Protein AF-A0A938IA31-F1 (afdb_monomer_lite)

Radius of gyration: 22.31 Å; chains: 1; bounding box: 57×37×66 Å

Sequence (110 aa):
MRNWISQDQIRDTGCSLKLFRAEAIRSIPLFEGMHRFLPTLLRYHGFSVIEHGVSHHPRTRGTSKYGVWNRAFKATKDLFAVRWMKKRRLVIPVREVVGSQSVADAARPA

Secondary structure (DSSP, 8-state):
-HHHHHT---S-S--S-----HHHHHTSPP-TTGGGTHHHHHHHTT--------PPPPP-SS-----HHHHHHHHHHHHHHHHHHHHT----------------------

Foldseek 3Di:
DLCVLLVHDDPDLPDPDDDDDPVLVVVFDDDPPCSSCSQSRSVVVVHDDDDDDDDDDDDPDDDDPDDPVVVVVVVVVSSVVVSVCVVPDDPDPPDPPPDDDDDDDDDDDD

Structure (mmCIF, N/CA/C/O backbone):
data_AF-A0A938IA31-F1
#
_entry.id   AF-A0A938IA31-F1
#
loop_
_atom_site.group_PDB
_atom_site.id
_atom_site.type_symbol
_atom_site.label_atom_id
_atom_site.label_alt_id
_atom_site.label_comp_id
_atom_site.label_asym_id
_atom_site.label_entity_id
_atom_site.label_seq_id
_atom_site.pdbx_PDB_ins_code
_atom_site.Cartn_x
_atom_site.Cartn_y
_atom_site.Cartn_z
_atom_site.occupancy
_atom_site.B_iso_or_equiv
_atom_site.auth_seq_id
_atom_site.auth_comp_id
_atom_site.auth_asym_id
_atom_site.auth_atom_id
_atom_site.pdbx_PDB_model_num
ATOM 1 N N . MET A 1 1 ? 13.348 2.718 1.882 1.00 50.25 1 MET A N 1
ATOM 2 C CA . MET A 1 1 ? 12.855 3.963 2.523 1.00 50.25 1 MET A CA 1
ATOM 3 C C . MET A 1 1 ? 11.396 3.860 2.996 1.00 50.25 1 MET A C 1
ATOM 5 O O . MET A 1 1 ? 11.181 3.941 4.196 1.00 50.25 1 MET A O 1
ATOM 9 N N . ARG A 1 2 ? 10.401 3.606 2.122 1.00 56.28 2 ARG A N 1
ATOM 10 C CA . ARG A 1 2 ? 8.970 3.457 2.500 1.00 56.28 2 ARG A CA 1
ATOM 11 C C . ARG A 1 2 ? 8.717 2.442 3.630 1.00 56.28 2 ARG A C 1
ATOM 13 O O . ARG A 1 2 ? 8.109 2.801 4.627 1.00 56.28 2 ARG A O 1
ATOM 20 N N . ASN A 1 3 ? 9.221 1.215 3.502 1.00 55.34 3 ASN A N 1
ATOM 21 C CA . ASN A 1 3 ? 8.998 0.135 4.480 1.00 55.34 3 ASN A CA 1
ATOM 22 C C . ASN A 1 3 ? 9.531 0.457 5.880 1.00 55.34 3 ASN A C 1
ATOM 24 O O . ASN A 1 3 ? 8.910 0.106 6.875 1.00 55.34 3 ASN A O 1
ATOM 28 N N . TRP A 1 4 ? 10.628 1.210 5.956 1.00 49.44 4 TRP A N 1
ATOM 29 C CA . TRP A 1 4 ? 11.214 1.648 7.221 1.00 49.44 4 TRP A CA 1
ATOM 30 C C . TRP A 1 4 ? 10.367 2.735 7.904 1.00 49.44 4 TRP A C 1
ATOM 32 O O . TRP A 1 4 ? 10.191 2.727 9.116 1.00 49.44 4 TRP A O 1
ATOM 42 N N . ILE A 1 5 ? 9.759 3.628 7.116 1.00 54.91 5 ILE A N 1
ATOM 43 C CA . ILE A 1 5 ? 8.922 4.735 7.609 1.00 54.91 5 ILE A CA 1
ATOM 44 C C . ILE A 1 5 ? 7.492 4.274 7.940 1.00 54.91 5 ILE A C 1
ATOM 46 O O . ILE A 1 5 ? 6.864 4.795 8.864 1.00 54.91 5 ILE A O 1
ATOM 50 N N . SER A 1 6 ? 6.969 3.301 7.192 1.00 54.50 6 SER A N 1
ATOM 51 C CA . SER A 1 6 ? 5.629 2.736 7.380 1.00 54.50 6 SER A CA 1
ATOM 52 C C . SER A 1 6 ? 5.614 1.458 8.224 1.00 54.50 6 SER A C 1
ATOM 54 O O . SER A 1 6 ? 4.521 0.948 8.448 1.00 54.50 6 SER A O 1
ATOM 56 N N . GLN A 1 7 ? 6.770 0.963 8.696 1.00 58.44 7 GLN A N 1
ATOM 57 C CA . GLN A 1 7 ? 6.924 -0.327 9.398 1.00 58.44 7 GLN A CA 1
ATOM 58 C C . GLN A 1 7 ? 6.202 -1.477 8.682 1.00 58.44 7 GLN A C 1
ATOM 60 O O . GLN A 1 7 ? 5.496 -2.280 9.286 1.00 58.44 7 GLN A O 1
ATOM 65 N N . ASP A 1 8 ? 6.339 -1.515 7.362 1.00 63.38 8 ASP A N 1
ATOM 66 C CA . ASP A 1 8 ? 5.622 -2.459 6.517 1.00 63.38 8 ASP A CA 1
ATOM 67 C C . ASP A 1 8 ? 6.603 -3.359 5.768 1.00 63.38 8 ASP A C 1
ATOM 69 O O . ASP A 1 8 ? 7.740 -2.964 5.521 1.00 63.38 8 ASP A O 1
ATOM 73 N N . GLN A 1 9 ? 6.182 -4.568 5.409 1.00 64.31 9 GLN A N 1
ATOM 74 C CA . GLN A 1 9 ? 7.044 -5.576 4.775 1.00 64.31 9 GLN A CA 1
ATOM 75 C C . GLN A 1 9 ? 6.733 -5.797 3.290 1.00 64.31 9 GLN A C 1
ATOM 77 O O . GLN A 1 9 ? 7.345 -6.649 2.657 1.00 64.31 9 GLN A O 1
ATOM 82 N N . ILE A 1 10 ? 5.826 -5.007 2.711 1.00 67.38 10 ILE A N 1
ATOM 83 C CA . ILE A 1 10 ? 5.435 -5.136 1.302 1.00 67.38 10 ILE A CA 1
ATOM 84 C C . ILE A 1 10 ? 6.595 -4.700 0.404 1.00 67.38 10 ILE A C 1
ATOM 86 O O . ILE A 1 10 ? 6.997 -3.529 0.421 1.00 67.38 10 ILE A O 1
ATOM 90 N N . ARG A 1 11 ? 7.115 -5.635 -0.387 1.00 63.94 11 ARG A N 1
ATOM 91 C CA . ARG A 1 11 ? 8.189 -5.433 -1.361 1.00 63.94 11 ARG A CA 1
ATOM 92 C C . ARG A 1 11 ? 7.672 -4.772 -2.630 1.00 63.94 11 ARG A C 1
ATOM 94 O O . ARG A 1 11 ? 8.333 -3.860 -3.123 1.00 63.94 11 ARG A O 1
ATOM 101 N N . ASP A 1 12 ? 6.490 -5.159 -3.110 1.00 66.75 12 ASP A N 1
ATOM 102 C CA . ASP A 1 12 ? 5.936 -4.642 -4.361 1.00 66.75 12 ASP A CA 1
ATOM 103 C C . ASP A 1 12 ? 4.527 -4.049 -4.204 1.00 66.75 12 ASP A C 1
ATOM 105 O O . ASP A 1 12 ? 3.504 -4.729 -4.165 1.00 66.75 12 ASP A O 1
ATOM 109 N N . THR A 1 13 ? 4.464 -2.719 -4.162 1.00 67.75 13 THR A N 1
ATOM 110 C CA . THR A 1 13 ? 3.206 -1.960 -4.284 1.00 67.75 13 THR A CA 1
ATOM 111 C C . THR A 1 13 ? 2.901 -1.504 -5.708 1.00 67.75 13 THR A C 1
ATOM 113 O O . THR A 1 13 ? 1.796 -1.024 -5.982 1.00 67.75 13 THR A O 1
ATOM 116 N N . GLY A 1 14 ? 3.892 -1.592 -6.596 1.00 65.94 14 GLY A N 1
ATOM 117 C CA . GLY A 1 14 ? 3.838 -1.138 -7.980 1.00 65.94 14 GLY A CA 1
ATOM 118 C C . GLY A 1 14 ? 3.210 -2.152 -8.931 1.00 65.94 14 GLY A C 1
ATOM 119 O O . GLY A 1 14 ? 2.777 -1.743 -10.007 1.00 65.94 14 GLY A O 1
ATOM 120 N N . CYS A 1 15 ? 3.098 -3.420 -8.525 1.00 72.31 15 CYS A N 1
ATOM 121 C CA . CYS A 1 15 ? 2.396 -4.444 -9.289 1.00 72.31 15 CYS A CA 1
ATOM 122 C C . CYS A 1 15 ? 0.968 -3.993 -9.628 1.00 72.31 15 CYS A C 1
ATOM 124 O O . CYS A 1 15 ? 0.210 -3.533 -8.765 1.00 72.31 15 CYS A O 1
ATOM 126 N N . SER A 1 16 ? 0.598 -4.095 -10.902 1.00 73.75 16 SER A N 1
ATOM 127 C CA . SER A 1 16 ? -0.747 -3.784 -11.391 1.00 73.75 16 SER A CA 1
ATOM 128 C C . SER A 1 16 ? -1.773 -4.828 -10.955 1.00 73.75 16 SER A C 1
ATOM 130 O O . SER A 1 16 ? -2.936 -4.484 -10.753 1.00 73.75 16 SER A O 1
ATOM 132 N N . LEU A 1 17 ? -1.348 -6.079 -10.764 1.00 82.44 17 LEU A N 1
ATOM 133 C CA . LEU A 1 17 ? -2.210 -7.165 -10.320 1.00 82.44 17 LEU A CA 1
ATOM 134 C C . LEU A 1 17 ? -2.338 -7.150 -8.794 1.00 82.44 17 LEU A C 1
ATOM 136 O O . LEU A 1 17 ? -1.375 -7.402 -8.072 1.00 82.44 17 LEU A O 1
ATOM 140 N N . LYS A 1 18 ? -3.544 -6.858 -8.305 1.00 86.31 18 LYS A N 1
ATOM 141 C CA . LYS A 1 18 ? -3.893 -6.924 -6.884 1.00 86.31 18 LYS A CA 1
ATOM 142 C C . LYS A 1 18 ? -5.282 -7.534 -6.734 1.00 86.31 18 LYS A C 1
ATOM 144 O O . LYS A 1 18 ? -6.201 -7.155 -7.454 1.00 86.31 18 LYS A O 1
ATOM 149 N N . LEU A 1 19 ? -5.423 -8.462 -5.796 1.00 87.75 19 LEU A N 1
ATOM 150 C CA . LEU A 1 19 ? -6.670 -9.164 -5.504 1.00 87.75 19 LEU A CA 1
ATOM 151 C C . LEU A 1 19 ? -7.080 -8.846 -4.070 1.00 87.75 19 LEU A C 1
ATOM 153 O O . LEU A 1 19 ? -6.261 -8.919 -3.155 1.00 87.75 19 LEU A O 1
ATOM 157 N N . PHE A 1 20 ? -8.346 -8.483 -3.880 1.00 90.00 20 PHE A N 1
ATOM 158 C CA . PHE A 1 20 ? -8.875 -8.092 -2.580 1.00 90.00 20 PHE A CA 1
ATOM 159 C C . PHE A 1 20 ? -10.260 -8.689 -2.365 1.00 90.00 20 PHE A C 1
ATOM 161 O O . PHE A 1 20 ? -11.057 -8.777 -3.299 1.00 90.00 20 PHE A O 1
ATOM 168 N N . ARG A 1 21 ? -10.580 -9.030 -1.113 1.00 89.50 21 ARG A N 1
ATOM 169 C CA . ARG A 1 21 ? -11.965 -9.311 -0.724 1.00 89.50 21 ARG A CA 1
ATOM 170 C C . ARG A 1 21 ? -12.754 -8.000 -0.703 1.00 89.50 21 ARG A C 1
ATOM 172 O O . ARG A 1 21 ? -12.237 -6.970 -0.269 1.00 89.50 21 ARG A O 1
ATOM 179 N N . ALA A 1 22 ? -14.012 -8.043 -1.137 1.00 89.94 22 ALA A N 1
ATOM 180 C CA . ALA A 1 22 ? -14.866 -6.855 -1.223 1.00 89.94 22 ALA A CA 1
ATOM 181 C C . ALA A 1 22 ? -15.054 -6.159 0.139 1.00 89.94 22 ALA A C 1
ATOM 183 O O . ALA A 1 22 ? -14.965 -4.937 0.233 1.00 89.94 22 ALA A O 1
ATOM 184 N N . GLU A 1 23 ? -15.247 -6.944 1.200 1.00 88.75 23 GLU A N 1
ATOM 185 C CA . GLU A 1 23 ? -15.312 -6.479 2.594 1.00 88.75 23 GLU A CA 1
ATOM 186 C C . GLU A 1 23 ? -14.071 -5.678 3.013 1.00 88.75 23 GLU A C 1
ATOM 188 O O . GLU A 1 23 ? -14.183 -4.650 3.677 1.00 88.75 23 GLU A O 1
ATOM 193 N N . ALA A 1 24 ? -12.891 -6.098 2.557 1.00 88.06 24 ALA A N 1
ATOM 194 C CA . ALA A 1 24 ? -11.632 -5.515 2.969 1.00 88.06 24 ALA A CA 1
ATOM 195 C C . ALA A 1 24 ? -11.480 -4.116 2.372 1.00 88.06 24 ALA A C 1
ATOM 197 O O . ALA A 1 24 ? -11.190 -3.175 3.100 1.00 88.06 24 ALA A O 1
ATOM 198 N N . ILE A 1 25 ? -11.779 -3.956 1.078 1.00 87.12 25 ILE A N 1
ATOM 199 C CA . ILE A 1 25 ? -11.744 -2.656 0.390 1.00 87.12 25 ILE A CA 1
ATOM 200 C C . ILE A 1 25 ? -12.801 -1.693 0.931 1.00 87.12 25 ILE A C 1
ATOM 202 O O . ILE A 1 25 ? -12.507 -0.512 1.099 1.00 87.12 25 ILE A O 1
ATOM 206 N N . ARG A 1 26 ? -14.006 -2.182 1.246 1.00 85.88 26 ARG A N 1
ATOM 207 C CA . ARG A 1 26 ? -15.078 -1.344 1.811 1.00 85.88 26 ARG A CA 1
ATOM 208 C C . ARG A 1 26 ? -14.732 -0.758 3.180 1.00 85.88 26 ARG A C 1
ATOM 210 O O . ARG A 1 26 ? -15.282 0.272 3.546 1.00 85.88 26 ARG A O 1
ATOM 217 N N . SER A 1 27 ? -13.831 -1.396 3.924 1.00 83.31 27 SER A N 1
ATOM 218 C CA . SER A 1 27 ? -13.428 -0.948 5.261 1.00 83.31 27 SER A CA 1
ATOM 219 C C . SER A 1 27 ? -12.400 0.195 5.260 1.00 83.31 27 SER A C 1
ATOM 221 O O . SER A 1 27 ? -12.160 0.798 6.307 1.00 83.31 27 SER A O 1
ATOM 223 N N . ILE A 1 28 ? -11.773 0.487 4.113 1.00 83.56 28 ILE A N 1
ATOM 224 C CA . ILE A 1 28 ? -10.639 1.415 4.011 1.00 83.56 28 ILE A CA 1
ATOM 225 C C . ILE A 1 28 ? -11.139 2.820 3.645 1.00 83.56 28 ILE A C 1
ATOM 227 O O . ILE A 1 28 ? -11.956 2.954 2.733 1.00 83.56 28 ILE A O 1
ATOM 231 N N . PRO A 1 29 ? -10.620 3.891 4.272 1.00 78.62 29 PRO A N 1
ATOM 232 C CA . PRO A 1 29 ? -10.914 5.252 3.839 1.00 78.62 29 PRO A CA 1
ATOM 233 C C . PRO A 1 29 ? -10.343 5.537 2.440 1.00 78.62 29 PRO A C 1
ATOM 235 O O . PRO A 1 29 ? -9.160 5.304 2.184 1.00 78.62 29 PRO A O 1
ATOM 238 N N . LEU A 1 30 ? -11.174 6.097 1.556 1.00 80.00 30 LEU A N 1
ATOM 239 C CA . LEU A 1 30 ? -10.780 6.524 0.211 1.00 80.00 30 LEU A CA 1
ATOM 240 C C . LEU A 1 30 ? -10.085 7.892 0.262 1.00 80.00 30 LEU A C 1
ATOM 242 O O . LEU A 1 30 ? -10.628 8.850 0.807 1.00 80.00 30 LEU A O 1
ATOM 246 N N . PHE A 1 31 ? -8.897 7.997 -0.333 1.00 78.25 31 PHE A N 1
ATOM 247 C CA . PHE A 1 31 ? -8.177 9.263 -0.503 1.00 78.25 31 PHE A CA 1
ATOM 248 C C . PHE A 1 31 ? -7.278 9.230 -1.747 1.00 78.25 31 PHE A C 1
ATOM 250 O O . PHE A 1 31 ? -6.985 8.169 -2.310 1.00 78.25 31 PHE A O 1
ATOM 257 N N . GLU A 1 32 ? -6.824 10.402 -2.188 1.00 73.25 32 GLU A N 1
ATOM 258 C CA . GLU A 1 32 ? -5.939 10.521 -3.346 1.00 73.25 32 GLU A CA 1
ATOM 259 C C . GLU A 1 32 ? -4.596 9.812 -3.092 1.00 73.25 32 GLU A C 1
ATOM 261 O O . GLU A 1 32 ? -3.948 10.016 -2.071 1.00 73.25 32 GLU A O 1
ATOM 266 N N . GLY A 1 33 ? -4.179 8.932 -4.008 1.00 72.69 33 GLY A N 1
ATOM 267 C CA . GLY A 1 33 ? -2.943 8.151 -3.846 1.00 72.69 33 GLY A CA 1
ATOM 268 C C . GLY A 1 33 ? -3.072 6.883 -2.985 1.00 72.69 33 GLY A C 1
ATOM 269 O O . GLY A 1 33 ? -2.125 6.095 -2.933 1.00 72.69 33 GLY A O 1
ATOM 270 N N . MET A 1 34 ? -4.251 6.604 -2.405 1.00 80.25 34 MET A N 1
ATOM 271 C CA . MET A 1 34 ? -4.543 5.395 -1.609 1.00 80.25 34 MET A CA 1
ATOM 272 C C . MET A 1 34 ? -4.083 4.096 -2.281 1.00 80.25 34 MET A C 1
ATOM 274 O O . MET A 1 34 ? -3.543 3.211 -1.621 1.00 80.25 34 MET A O 1
ATOM 278 N N . HIS A 1 35 ? -4.264 3.975 -3.599 1.00 78.81 35 HIS A N 1
ATOM 279 C CA . HIS A 1 35 ? -3.956 2.764 -4.368 1.00 78.81 35 HIS A CA 1
ATOM 280 C C . HIS A 1 35 ? -2.506 2.268 -4.207 1.00 78.81 35 HIS A C 1
ATOM 282 O O . HIS A 1 35 ? -2.248 1.071 -4.340 1.00 78.81 35 HIS A O 1
ATOM 288 N N . ARG A 1 36 ? -1.556 3.163 -3.892 1.00 77.94 36 ARG A N 1
ATOM 289 C CA . ARG A 1 36 ? -0.147 2.808 -3.643 1.00 77.94 36 ARG A CA 1
ATOM 290 C C . ARG A 1 36 ? 0.079 2.182 -2.267 1.00 77.94 36 ARG A C 1
ATOM 292 O O . ARG A 1 36 ? 1.069 1.486 -2.075 1.00 77.94 36 ARG A O 1
ATOM 299 N N . PHE A 1 37 ? -0.830 2.417 -1.326 1.00 78.06 37 PHE A N 1
ATOM 300 C CA . PHE A 1 37 ? -0.747 1.950 0.060 1.00 78.06 37 PHE A CA 1
ATOM 301 C C . PHE A 1 37 ? -1.893 1.025 0.431 1.00 78.06 37 PHE A C 1
ATOM 303 O O . PHE A 1 37 ? -2.011 0.681 1.596 1.00 78.06 37 PHE A O 1
ATOM 310 N N . LEU A 1 38 ? -2.706 0.578 -0.527 1.00 83.88 38 LEU A N 1
ATOM 311 C CA . LEU A 1 38 ? -3.778 -0.384 -0.275 1.00 83.88 38 LEU A CA 1
ATOM 312 C C . LEU A 1 38 ? -3.332 -1.583 0.570 1.00 83.88 38 LEU A C 1
ATOM 314 O O . LEU A 1 38 ? -3.979 -1.842 1.580 1.00 83.88 38 LEU A O 1
ATOM 318 N N . PRO A 1 39 ? -2.220 -2.277 0.258 1.00 82.62 39 PRO A N 1
ATOM 319 C CA . PRO A 1 39 ? -1.849 -3.429 1.063 1.00 82.62 39 PRO A CA 1
ATOM 320 C C . PRO A 1 39 ? -1.354 -3.013 2.460 1.00 82.62 39 PRO A C 1
ATOM 322 O O . PRO A 1 39 ? -1.617 -3.700 3.439 1.00 82.62 39 PRO A O 1
ATOM 325 N N . THR A 1 40 ? -0.749 -1.831 2.588 1.00 81.00 40 THR A N 1
ATOM 326 C CA . THR A 1 40 ? -0.390 -1.239 3.884 1.00 81.00 40 THR A CA 1
ATOM 327 C C . THR A 1 40 ? -1.629 -0.934 4.727 1.00 81.00 40 THR A C 1
ATOM 329 O O . THR A 1 40 ? -1.708 -1.315 5.890 1.00 81.00 40 THR A O 1
ATOM 332 N N . LEU A 1 41 ? -2.625 -0.275 4.134 1.00 80.62 41 LEU A N 1
ATOM 333 C CA . LEU A 1 41 ? -3.880 0.097 4.781 1.00 80.62 41 LEU A CA 1
ATOM 334 C C . LEU A 1 41 ? -4.685 -1.134 5.197 1.00 80.62 41 LEU A C 1
ATOM 336 O O . LEU A 1 41 ? -5.219 -1.163 6.298 1.00 80.62 41 LEU A O 1
ATOM 340 N N . LEU A 1 42 ? -4.712 -2.171 4.364 1.00 85.19 42 LEU A N 1
ATOM 341 C CA . LEU A 1 42 ? -5.357 -3.440 4.689 1.00 85.19 42 LEU A CA 1
ATOM 342 C C . LEU A 1 42 ? -4.744 -4.093 5.926 1.00 85.19 42 LEU A C 1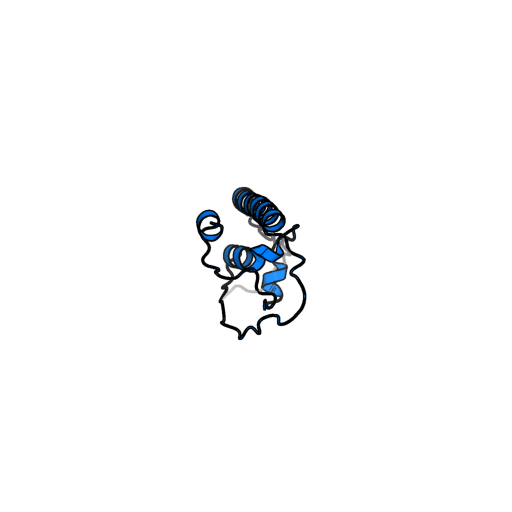
ATOM 344 O O . LEU A 1 42 ? -5.479 -4.457 6.841 1.00 85.19 42 LEU A O 1
ATOM 348 N N . ARG A 1 43 ? -3.408 -4.153 6.009 1.00 81.56 43 ARG A N 1
ATOM 349 C CA . ARG A 1 43 ? -2.723 -4.638 7.218 1.00 81.56 43 ARG A CA 1
ATOM 350 C C . ARG A 1 43 ? -3.057 -3.791 8.442 1.00 81.56 43 ARG A C 1
ATOM 352 O O . ARG A 1 43 ? -3.292 -4.336 9.514 1.00 81.56 43 ARG A O 1
ATOM 359 N N . TYR A 1 44 ? -3.145 -2.469 8.283 1.00 78.06 44 TYR A N 1
ATOM 360 C CA . TYR A 1 44 ? -3.560 -1.571 9.366 1.00 78.06 44 TYR A CA 1
ATOM 361 C C . TYR A 1 44 ? -5.008 -1.772 9.821 1.00 78.06 44 TYR A C 1
ATOM 363 O O . TYR A 1 44 ? -5.307 -1.550 10.991 1.00 78.06 44 TYR A O 1
ATOM 371 N N . HIS A 1 45 ? -5.897 -2.191 8.924 1.00 80.75 45 HIS A N 1
ATOM 372 C CA . HIS A 1 45 ? -7.285 -2.529 9.234 1.00 80.75 45 HIS A CA 1
ATOM 373 C C . HIS A 1 45 ? -7.460 -3.968 9.759 1.00 80.75 45 HIS A C 1
ATOM 375 O O . HIS A 1 45 ? -8.589 -4.397 9.969 1.00 80.75 45 HIS A O 1
ATOM 381 N N . GLY A 1 46 ? -6.365 -4.698 10.010 1.00 84.19 46 GLY A N 1
ATOM 382 C CA . GLY A 1 46 ? -6.389 -6.048 10.583 1.00 84.19 46 GLY A CA 1
ATOM 383 C C . GLY A 1 46 ? -6.483 -7.181 9.559 1.00 84.19 46 GLY A C 1
ATOM 384 O O . GLY A 1 46 ? -6.610 -8.338 9.948 1.00 84.19 46 GLY A O 1
ATOM 385 N N . PHE A 1 47 ? -6.392 -6.885 8.260 1.00 87.38 47 PHE A N 1
ATOM 386 C CA . PHE A 1 47 ? -6.402 -7.908 7.216 1.00 87.38 47 PHE A CA 1
ATOM 387 C C . PHE A 1 47 ? -5.003 -8.474 6.957 1.00 87.38 47 PHE A C 1
ATOM 389 O O . PHE A 1 47 ? -3.988 -7.779 7.040 1.00 87.38 47 PHE A O 1
ATOM 396 N N . SER A 1 48 ? -4.944 -9.744 6.561 1.00 85.19 48 SER A N 1
ATOM 397 C CA . SER A 1 48 ? -3.717 -10.365 6.069 1.00 85.19 48 SER A CA 1
ATOM 398 C C . SER A 1 48 ? -3.450 -9.969 4.620 1.00 85.19 48 SER A C 1
ATOM 400 O O . SER A 1 48 ? -4.349 -10.009 3.779 1.00 85.19 48 SER A O 1
ATOM 402 N N . VAL A 1 49 ? -2.195 -9.659 4.307 1.00 86.38 49 VAL A N 1
ATOM 403 C CA . VAL A 1 49 ? -1.734 -9.419 2.937 1.00 86.38 49 VAL A CA 1
ATOM 404 C C . VAL A 1 49 ? -0.582 -10.367 2.646 1.00 86.38 49 VAL A C 1
ATOM 406 O O . VAL A 1 49 ? 0.365 -10.435 3.427 1.00 86.38 49 VAL A O 1
ATOM 409 N N . ILE A 1 50 ? -0.669 -11.068 1.517 1.00 85.69 50 ILE A N 1
ATOM 410 C CA . ILE A 1 50 ? 0.374 -11.963 1.014 1.00 85.69 50 ILE A CA 1
ATOM 411 C C . ILE A 1 50 ? 0.870 -11.468 -0.344 1.00 85.69 50 ILE A C 1
ATOM 413 O O . ILE A 1 50 ? 0.095 -10.959 -1.153 1.00 85.69 50 ILE A O 1
ATOM 417 N N . GLU A 1 51 ? 2.167 -11.619 -0.592 1.00 84.56 51 GLU A N 1
ATOM 418 C CA . GLU A 1 51 ? 2.767 -11.367 -1.900 1.00 84.56 51 GLU A CA 1
ATOM 419 C C . GLU A 1 51 ? 2.996 -12.708 -2.590 1.00 84.56 51 GLU A C 1
ATOM 421 O O . GLU A 1 51 ? 3.680 -13.575 -2.045 1.00 84.56 51 GLU A O 1
ATOM 426 N N . HIS A 1 52 ? 2.436 -12.873 -3.786 1.00 83.88 52 HIS A N 1
ATOM 427 C CA . HIS A 1 52 ? 2.678 -14.046 -4.614 1.00 83.88 52 HIS A CA 1
ATOM 428 C C . HIS A 1 52 ? 3.501 -13.646 -5.835 1.00 83.88 52 HIS A C 1
ATOM 430 O O . HIS A 1 52 ? 3.201 -12.645 -6.489 1.00 83.88 52 HIS A O 1
ATOM 436 N N . GLY A 1 53 ? 4.552 -14.415 -6.121 1.00 83.50 53 GLY A N 1
ATOM 437 C CA . GLY A 1 53 ? 5.379 -14.196 -7.300 1.00 83.50 53 GLY A CA 1
ATOM 438 C C . GLY A 1 53 ? 4.564 -14.459 -8.559 1.00 83.50 53 GLY A C 1
ATOM 439 O O . GLY A 1 53 ? 3.952 -15.514 -8.693 1.00 83.50 53 GLY A O 1
ATOM 440 N N . VAL A 1 54 ? 4.553 -13.501 -9.479 1.00 82.00 54 VAL A N 1
ATOM 441 C CA . VAL A 1 54 ? 3.927 -13.659 -10.793 1.00 82.00 54 VAL A CA 1
ATOM 442 C C . VAL A 1 54 ? 4.978 -13.500 -11.878 1.00 82.00 54 VAL A C 1
ATOM 444 O O . VAL A 1 54 ? 5.945 -12.753 -11.721 1.00 82.00 54 VAL A O 1
ATOM 447 N N . SER A 1 55 ? 4.800 -14.224 -12.980 1.00 83.81 55 SER A N 1
ATOM 448 C CA . SER A 1 55 ? 5.723 -14.140 -14.108 1.00 83.81 55 SER A CA 1
ATOM 449 C C . SER A 1 55 ? 5.508 -12.815 -14.839 1.00 83.81 55 SER A C 1
ATOM 451 O O . SER A 1 55 ? 4.405 -12.519 -15.302 1.00 83.81 55 SER A O 1
ATOM 453 N N . HIS A 1 56 ? 6.555 -11.994 -14.919 1.00 79.56 56 HIS A N 1
ATOM 454 C CA . HIS A 1 56 ? 6.521 -10.710 -15.613 1.00 79.56 56 HIS A CA 1
ATOM 455 C C . HIS A 1 56 ? 7.226 -10.818 -16.964 1.00 79.56 56 HIS A C 1
ATOM 457 O O . HIS A 1 56 ? 8.372 -11.254 -17.040 1.00 79.56 56 HIS A O 1
ATOM 463 N N . HIS A 1 57 ? 6.567 -10.355 -18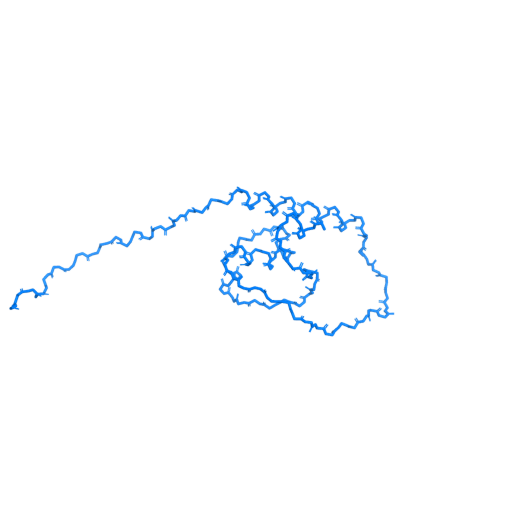.027 1.00 80.50 57 HIS A N 1
ATOM 464 C CA . HIS A 1 57 ? 7.193 -10.230 -19.339 1.00 80.50 57 HIS A CA 1
ATOM 465 C C . HIS A 1 57 ? 7.763 -8.817 -19.526 1.00 80.50 57 HIS A C 1
ATOM 467 O O . HIS A 1 57 ? 7.016 -7.838 -19.412 1.00 80.50 57 HIS A O 1
ATOM 473 N N . PRO A 1 58 ? 9.076 -8.678 -19.796 1.00 78.62 58 PRO A N 1
ATOM 474 C CA . PRO A 1 58 ? 9.692 -7.375 -19.988 1.00 78.62 58 PRO A CA 1
ATOM 475 C C . PRO A 1 58 ? 9.125 -6.692 -21.235 1.00 78.62 58 PRO A C 1
ATOM 477 O O . PRO A 1 58 ? 8.858 -7.323 -22.258 1.00 78.62 58 PRO A O 1
ATOM 480 N N . ARG A 1 59 ? 8.946 -5.371 -21.157 1.00 81.81 59 ARG A N 1
ATOM 481 C CA . ARG A 1 59 ? 8.482 -4.582 -22.303 1.00 81.81 59 ARG A CA 1
ATOM 482 C C . ARG A 1 59 ? 9.556 -4.582 -23.390 1.00 81.81 59 ARG A C 1
ATOM 484 O O . ARG A 1 59 ? 10.681 -4.173 -23.133 1.00 81.81 59 ARG A O 1
ATOM 491 N N . THR A 1 60 ? 9.189 -4.975 -24.607 1.00 83.31 60 THR A N 1
ATOM 492 C CA . THR A 1 60 ? 10.111 -5.052 -25.755 1.00 83.31 60 THR A CA 1
ATOM 493 C C . THR A 1 60 ? 10.138 -3.781 -26.608 1.00 83.31 60 THR A C 1
ATOM 495 O O . THR A 1 60 ? 11.089 -3.569 -27.355 1.00 83.31 60 THR A O 1
ATOM 498 N N . ARG A 1 61 ? 9.116 -2.914 -26.518 1.00 82.06 61 ARG A N 1
ATOM 499 C CA . ARG A 1 61 ? 9.000 -1.684 -27.324 1.00 82.06 61 ARG A CA 1
ATOM 500 C C . ARG A 1 61 ? 8.492 -0.472 -26.534 1.00 82.06 61 ARG A C 1
ATOM 502 O O . ARG A 1 61 ? 7.782 -0.595 -25.533 1.00 82.06 61 ARG A O 1
ATOM 509 N N . GLY A 1 62 ? 8.844 0.708 -27.051 1.00 79.94 62 GLY A N 1
ATOM 510 C CA . GLY A 1 62 ? 8.420 2.036 -26.600 1.00 79.94 62 GLY A CA 1
ATOM 511 C C . GLY A 1 62 ? 9.234 2.593 -25.430 1.00 79.94 62 GLY A C 1
ATOM 512 O O . GLY A 1 62 ? 9.660 1.851 -24.549 1.00 79.94 62 GLY A O 1
ATOM 513 N N . THR A 1 63 ? 9.366 3.915 -25.367 1.00 73.69 63 THR A N 1
ATOM 514 C CA . THR A 1 63 ? 10.016 4.618 -24.256 1.00 73.69 63 THR A CA 1
ATOM 515 C C . THR A 1 63 ? 9.086 4.720 -23.046 1.00 73.69 63 THR A C 1
ATOM 517 O O . THR A 1 63 ? 7.858 4.814 -23.158 1.00 73.69 63 THR A O 1
ATOM 520 N N . SER A 1 64 ? 9.668 4.649 -21.850 1.00 69.88 64 SER A N 1
ATOM 521 C CA . SER A 1 64 ? 8.932 4.867 -20.609 1.00 69.88 64 SER A CA 1
ATOM 522 C C . SER A 1 64 ? 8.565 6.350 -20.506 1.00 69.88 64 SER A C 1
ATOM 524 O O . SER A 1 64 ? 9.446 7.192 -20.375 1.00 69.88 64 SER A O 1
ATOM 526 N N . LYS A 1 65 ? 7.268 6.687 -20.516 1.00 65.44 65 LYS A N 1
ATOM 527 C CA . LYS A 1 65 ? 6.773 8.060 -20.256 1.00 65.44 65 LYS A CA 1
ATOM 528 C C . LYS A 1 65 ? 6.899 8.481 -18.780 1.00 65.44 65 LYS A C 1
ATOM 530 O O . LYS A 1 65 ? 6.377 9.515 -18.375 1.00 65.44 65 LYS A O 1
ATOM 535 N N . TYR A 1 66 ? 7.559 7.673 -17.950 1.00 62.12 66 TYR A N 1
ATOM 536 C CA . TYR A 1 66 ? 7.619 7.863 -16.508 1.00 62.12 66 TYR A CA 1
ATOM 537 C C . TYR A 1 66 ? 8.990 8.389 -16.068 1.00 62.12 66 TYR A C 1
ATOM 539 O O . TYR A 1 66 ? 9.940 7.619 -15.935 1.00 62.12 66 TYR A O 1
ATOM 547 N N . GLY A 1 67 ? 9.079 9.692 -15.789 1.00 67.44 67 GLY A N 1
ATOM 548 C CA . GLY A 1 67 ? 10.283 10.318 -15.236 1.00 67.44 67 GLY A CA 1
ATOM 549 C C . GLY A 1 67 ? 10.544 9.913 -13.780 1.00 67.44 67 GLY A C 1
ATOM 550 O O . GLY A 1 67 ? 9.639 9.959 -12.941 1.00 67.44 67 GLY A O 1
ATOM 551 N N . VAL A 1 68 ? 11.791 9.543 -13.472 1.00 65.69 68 VAL A N 1
ATOM 552 C CA . VAL A 1 68 ? 12.243 9.101 -12.136 1.00 65.69 68 VAL A CA 1
ATOM 553 C C . VAL A 1 68 ? 11.949 10.160 -11.064 1.00 65.69 68 VAL A C 1
ATOM 555 O O . VAL A 1 68 ? 11.374 9.847 -10.021 1.00 65.69 68 VAL A O 1
ATOM 558 N N . TRP A 1 69 ? 12.239 11.427 -11.366 1.00 61.00 69 TRP A N 1
ATOM 559 C CA . TRP A 1 69 ? 12.065 12.562 -10.455 1.00 61.00 69 TRP A CA 1
ATOM 560 C C . TRP A 1 69 ? 10.601 12.853 -10.108 1.00 61.00 69 TRP A C 1
ATOM 562 O O . TRP A 1 69 ? 10.258 13.024 -8.940 1.00 61.00 69 TRP A O 1
ATOM 572 N N . ASN A 1 70 ? 9.706 12.810 -11.097 1.00 64.88 70 ASN A N 1
ATOM 573 C CA . ASN A 1 70 ? 8.277 13.054 -10.881 1.00 64.88 70 ASN A CA 1
ATOM 574 C C . ASN A 1 70 ? 7.633 11.937 -10.028 1.00 64.88 70 ASN A C 1
ATOM 576 O O . ASN A 1 70 ? 6.704 12.168 -9.252 1.00 64.88 70 ASN A O 1
ATOM 580 N N . ARG A 1 71 ? 8.167 10.709 -10.123 1.00 63.72 71 ARG A N 1
ATOM 581 C CA . ARG A 1 71 ? 7.728 9.559 -9.321 1.00 63.72 71 ARG A CA 1
ATOM 582 C C . ARG A 1 71 ? 8.248 9.624 -7.881 1.00 63.72 71 ARG A C 1
ATOM 584 O O . ARG A 1 71 ? 7.495 9.290 -6.971 1.00 63.72 71 ARG A O 1
ATOM 591 N N . ALA A 1 72 ? 9.483 10.080 -7.671 1.00 66.38 72 ALA A N 1
ATOM 592 C CA . ALA A 1 72 ? 10.066 10.230 -6.339 1.00 66.38 72 ALA A CA 1
ATOM 593 C C . ALA A 1 72 ? 9.314 11.277 -5.501 1.00 66.38 72 ALA A C 1
ATOM 595 O O . ALA A 1 72 ? 8.907 10.983 -4.380 1.00 66.38 72 ALA A O 1
ATOM 596 N N . PHE A 1 73 ? 9.035 12.459 -6.061 1.00 68.06 73 PHE A N 1
ATOM 597 C CA . PHE A 1 73 ? 8.308 13.512 -5.341 1.00 68.06 73 PHE A CA 1
ATOM 598 C C . PHE A 1 73 ? 6.865 13.124 -5.013 1.00 68.06 73 PHE A C 1
ATOM 600 O O . PHE A 1 73 ? 6.431 13.306 -3.873 1.00 68.06 73 PHE A O 1
ATOM 607 N N . LYS A 1 74 ? 6.135 12.531 -5.970 1.00 69.31 74 LYS A N 1
ATOM 608 C CA . LYS A 1 74 ? 4.781 12.022 -5.704 1.00 69.31 74 LYS A CA 1
ATOM 609 C C . LYS A 1 74 ? 4.792 10.937 -4.630 1.00 69.31 74 LYS A C 1
ATOM 611 O O . LYS A 1 74 ? 4.025 11.045 -3.685 1.00 69.31 74 LYS A O 1
ATOM 616 N N . ALA A 1 75 ? 5.696 9.958 -4.717 1.00 66.06 75 ALA A N 1
ATOM 617 C CA . ALA A 1 75 ? 5.801 8.892 -3.718 1.00 66.06 75 ALA A CA 1
ATOM 618 C C . ALA A 1 75 ? 6.143 9.421 -2.313 1.00 66.06 75 ALA A C 1
ATOM 620 O O . ALA A 1 75 ? 5.627 8.902 -1.325 1.00 66.06 75 ALA A O 1
ATOM 621 N N . THR A 1 76 ? 6.973 10.462 -2.213 1.00 72.56 76 THR A N 1
ATOM 622 C CA . THR A 1 76 ? 7.308 11.102 -0.933 1.00 72.56 76 THR A CA 1
ATOM 623 C C . THR A 1 76 ? 6.117 11.860 -0.350 1.00 72.56 76 THR A C 1
ATOM 625 O O . THR A 1 76 ? 5.803 11.668 0.824 1.00 72.56 76 THR A O 1
ATOM 628 N N . LYS A 1 77 ? 5.410 12.672 -1.150 1.00 74.88 77 LYS A N 1
ATOM 629 C CA . LYS A 1 77 ? 4.196 13.386 -0.706 1.00 74.88 77 LYS A CA 1
ATOM 630 C C . LYS A 1 77 ? 3.128 12.405 -0.212 1.00 74.88 77 LYS A C 1
ATOM 632 O O . LYS A 1 77 ? 2.575 12.571 0.873 1.00 74.88 77 LYS A O 1
ATOM 637 N N . ASP A 1 78 ? 2.921 11.350 -0.982 1.00 69.44 78 ASP A N 1
ATOM 638 C CA . ASP A 1 78 ? 2.010 10.252 -0.687 1.00 69.44 78 ASP A CA 1
ATOM 639 C C . ASP A 1 78 ? 2.386 9.522 0.624 1.00 69.44 78 ASP A C 1
ATOM 641 O O . ASP A 1 78 ? 1.527 9.225 1.456 1.00 69.44 78 ASP A O 1
ATOM 645 N N . LEU A 1 79 ? 3.682 9.294 0.871 1.00 71.38 79 LEU A N 1
ATOM 646 C CA . LEU A 1 79 ? 4.174 8.694 2.116 1.00 71.38 79 LEU A CA 1
ATOM 647 C C . LEU A 1 79 ? 3.905 9.584 3.339 1.00 71.38 79 LEU A C 1
ATOM 649 O O . LEU A 1 79 ? 3.503 9.081 4.392 1.00 71.38 79 LEU A O 1
ATOM 653 N N . PHE A 1 80 ? 4.110 10.899 3.210 1.00 74.94 80 PHE A N 1
ATOM 654 C CA . PHE A 1 80 ? 3.784 11.856 4.268 1.00 74.94 80 PHE A CA 1
ATOM 655 C C . PHE A 1 80 ? 2.283 11.879 4.567 1.00 74.94 80 PHE A C 1
ATOM 657 O O . PHE A 1 80 ? 1.911 11.867 5.741 1.00 74.94 80 PHE A O 1
ATOM 664 N N . ALA A 1 81 ? 1.430 11.832 3.538 1.00 72.81 81 ALA A N 1
ATOM 665 C CA . ALA A 1 81 ? -0.021 11.775 3.702 1.00 72.81 81 ALA A CA 1
ATOM 666 C C . ALA A 1 81 ? -0.459 10.530 4.490 1.00 72.81 81 ALA A C 1
ATOM 668 O O . ALA A 1 81 ? -1.173 10.642 5.486 1.00 72.81 81 ALA A O 1
ATOM 669 N N . VAL A 1 82 ? 0.047 9.349 4.126 1.00 70.00 82 VAL A N 1
ATOM 670 C CA . VAL A 1 82 ? -0.273 8.089 4.820 1.00 70.00 82 VAL A CA 1
ATOM 671 C C . VAL A 1 82 ? 0.227 8.100 6.259 1.00 70.00 82 VAL A C 1
ATOM 673 O O . VAL A 1 82 ? -0.482 7.666 7.167 1.00 70.00 82 VAL A O 1
ATOM 676 N N . ARG A 1 83 ? 1.435 8.623 6.503 1.00 73.44 83 ARG A N 1
ATOM 677 C CA . ARG A 1 83 ? 1.969 8.729 7.866 1.00 73.44 83 ARG A CA 1
ATOM 678 C C . ARG A 1 83 ? 1.155 9.697 8.722 1.00 73.44 83 ARG A C 1
ATOM 680 O O . ARG A 1 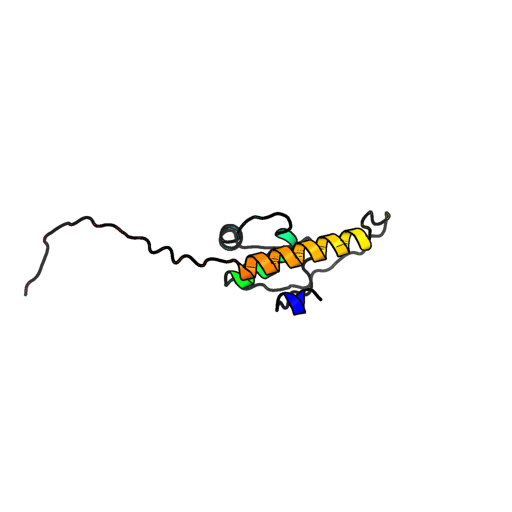83 ? 0.906 9.421 9.894 1.00 73.44 83 ARG A O 1
ATOM 687 N N . TRP A 1 84 ? 0.725 10.810 8.143 1.00 75.19 84 TRP A N 1
ATOM 688 C CA . TRP A 1 84 ? -0.130 11.780 8.811 1.00 75.19 84 TRP A CA 1
ATOM 689 C C . TRP A 1 84 ? -1.517 11.204 9.117 1.00 75.19 84 TRP A C 1
ATOM 691 O O . TRP A 1 84 ? -1.981 11.328 10.248 1.00 75.19 84 TRP A O 1
ATOM 701 N N . MET A 1 85 ? -2.130 10.482 8.174 1.00 69.75 85 MET A N 1
ATOM 702 C CA . MET A 1 85 ? -3.388 9.761 8.400 1.00 69.75 85 MET A CA 1
ATOM 703 C C . MET A 1 85 ? -3.252 8.712 9.503 1.00 69.75 85 MET A C 1
ATOM 705 O O . MET A 1 85 ? -4.094 8.652 10.395 1.00 69.75 85 MET A O 1
ATOM 709 N N . LYS A 1 86 ? -2.159 7.935 9.496 1.00 67.50 86 LYS A N 1
ATOM 710 C CA . LYS A 1 86 ? -1.858 6.969 10.561 1.00 67.50 86 LYS A CA 1
ATOM 711 C C . LYS A 1 86 ? -1.809 7.653 11.932 1.00 67.50 86 LYS A C 1
ATOM 713 O O . LYS A 1 86 ? -2.325 7.106 12.897 1.00 67.50 86 LYS A O 1
ATOM 718 N N . LYS A 1 87 ? -1.222 8.853 12.018 1.00 66.69 87 LYS A N 1
ATOM 719 C CA . LYS A 1 87 ? -1.121 9.625 13.268 1.00 66.69 87 LYS A CA 1
ATOM 720 C C . LYS A 1 87 ? -2.453 10.255 13.705 1.00 66.69 87 LYS A C 1
ATOM 722 O O . LYS A 1 87 ? -2.650 10.451 14.896 1.00 66.69 87 LYS A O 1
ATOM 727 N N . ARG A 1 88 ? -3.350 10.590 12.772 1.00 65.19 88 ARG A N 1
ATOM 728 C CA . ARG A 1 88 ? -4.609 11.321 13.038 1.00 65.19 88 ARG A CA 1
ATOM 729 C C . ARG A 1 88 ? -5.854 10.429 13.079 1.00 65.19 88 ARG A C 1
ATO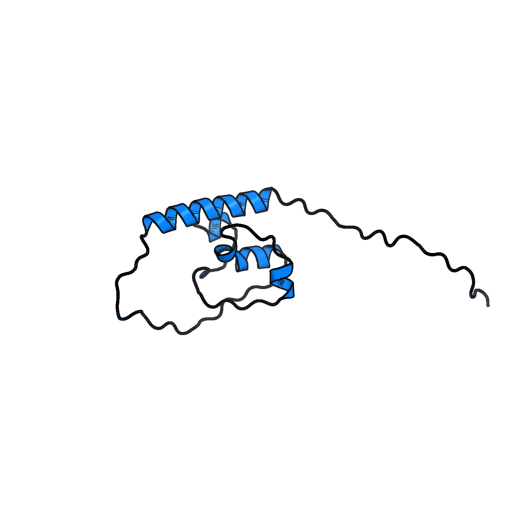M 731 O O . ARG A 1 88 ? -6.969 10.940 13.032 1.00 65.19 88 ARG A O 1
ATOM 738 N N . ARG A 1 89 ? -5.690 9.105 13.149 1.00 60.16 89 ARG A N 1
ATOM 739 C CA . ARG A 1 89 ? -6.820 8.172 13.173 1.00 60.16 89 ARG A CA 1
ATOM 740 C C . ARG A 1 89 ? -7.531 8.235 14.525 1.00 60.16 89 ARG A C 1
ATOM 742 O O . ARG A 1 89 ? -7.010 7.761 15.529 1.00 60.16 89 ARG A O 1
ATOM 749 N N . LEU A 1 90 ? -8.741 8.779 14.520 1.00 60.19 90 LEU A N 1
ATOM 750 C CA . LEU A 1 90 ? -9.679 8.657 15.628 1.00 60.19 90 LEU A CA 1
ATOM 751 C C . LEU A 1 90 ? -10.369 7.299 15.491 1.00 60.19 90 LEU A C 1
ATOM 753 O O . LEU A 1 90 ? -11.185 7.094 14.593 1.00 60.19 90 LEU A O 1
ATOM 757 N N . VAL A 1 91 ? -9.991 6.341 16.336 1.00 59.97 91 VAL A N 1
ATOM 758 C CA . VAL A 1 91 ? -10.752 5.098 16.487 1.00 59.97 91 VAL A CA 1
ATOM 759 C C . VAL A 1 91 ? -11.940 5.445 17.363 1.00 59.97 91 VAL A C 1
ATOM 761 O O . VAL A 1 91 ? -11.825 5.454 18.582 1.00 59.97 91 VAL A O 1
ATOM 764 N N . ILE A 1 92 ? -13.051 5.820 16.738 1.00 60.91 92 ILE A N 1
ATOM 765 C CA . ILE A 1 92 ? -14.301 6.030 17.459 1.00 60.91 92 ILE A CA 1
ATOM 766 C C . ILE A 1 92 ? -14.906 4.636 17.650 1.00 60.91 92 ILE A C 1
ATOM 768 O O . ILE A 1 92 ? -15.281 4.019 16.650 1.00 60.91 92 ILE A O 1
ATOM 772 N N . PRO A 1 93 ? -14.966 4.092 18.879 1.00 57.41 93 PRO A N 1
ATOM 773 C CA . PRO A 1 93 ? -15.730 2.883 19.120 1.00 57.41 93 PRO A CA 1
ATOM 774 C C . PRO A 1 93 ? -17.200 3.231 18.888 1.00 57.41 93 PRO A C 1
ATOM 776 O O . PRO A 1 93 ? -17.839 3.875 19.719 1.00 57.41 93 PRO A O 1
ATOM 779 N N . VAL A 1 94 ? -17.727 2.857 17.724 1.00 64.44 94 VAL A N 1
ATOM 780 C CA . VAL A 1 94 ? -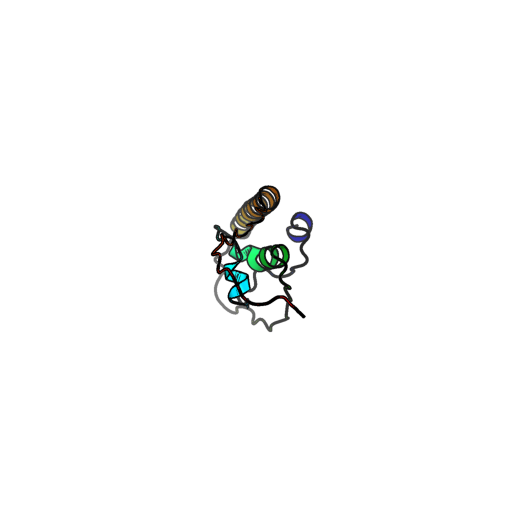19.161 2.941 17.464 1.00 64.44 94 VAL A CA 1
ATOM 781 C C . VAL A 1 94 ? -19.804 1.865 18.326 1.00 64.44 94 VAL A C 1
ATOM 783 O O . VAL A 1 94 ? -19.748 0.678 18.018 1.00 64.44 94 VAL A O 1
ATOM 786 N N . ARG A 1 95 ? -20.341 2.285 19.471 1.00 52.62 95 ARG A N 1
ATOM 787 C CA . ARG A 1 95 ? -21.212 1.455 20.293 1.00 52.62 95 ARG A CA 1
ATOM 788 C C . ARG A 1 95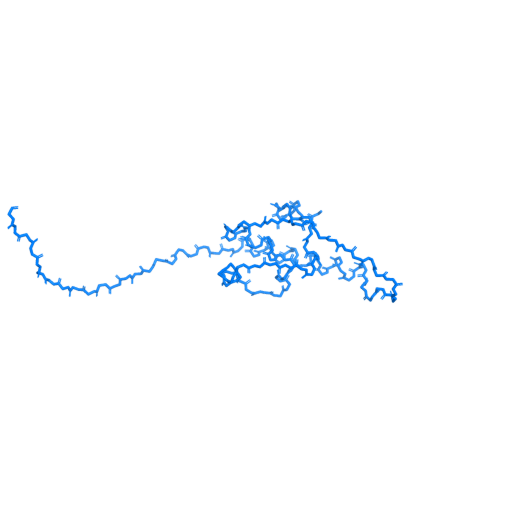 ? -22.598 1.600 19.682 1.00 52.62 95 ARG A C 1
ATOM 790 O O . ARG A 1 95 ? -23.213 2.654 19.825 1.00 52.62 95 ARG A O 1
ATOM 797 N N . GLU A 1 96 ? -23.058 0.590 18.951 1.00 58.56 96 GLU A N 1
ATOM 798 C CA . GLU A 1 96 ? -24.462 0.543 18.551 1.00 58.56 96 GLU A CA 1
ATOM 799 C C . GLU A 1 96 ? -25.297 0.491 19.831 1.00 58.56 96 GLU A C 1
ATOM 801 O O . GLU A 1 96 ? -25.279 -0.490 20.577 1.00 58.56 96 GLU A O 1
ATOM 806 N N . VAL A 1 97 ? -25.983 1.590 20.135 1.00 66.44 97 VAL A N 1
ATOM 807 C CA . VAL A 1 97 ? -27.028 1.586 21.151 1.00 66.44 97 VAL A CA 1
ATOM 808 C C . VAL A 1 97 ? -28.237 0.958 20.476 1.00 66.44 97 VAL A C 1
ATOM 810 O O . VAL A 1 97 ? -29.014 1.641 19.813 1.00 66.44 97 VAL A O 1
ATOM 813 N N . VAL A 1 98 ? -28.370 -0.363 20.605 1.00 59.25 98 VAL A N 1
ATOM 814 C CA . VAL A 1 98 ? -29.629 -1.054 20.316 1.00 59.25 98 VAL A CA 1
ATOM 815 C C . VAL A 1 98 ? -30.624 -0.599 21.385 1.00 59.25 98 VAL A C 1
ATOM 817 O O . VAL A 1 98 ? -30.707 -1.157 22.477 1.00 59.25 98 VAL A O 1
ATOM 820 N N . GLY A 1 99 ? -31.311 0.506 21.107 1.00 54.06 99 GLY A N 1
ATOM 821 C CA . GLY A 1 99 ? -32.359 1.053 21.956 1.00 54.06 99 GLY A CA 1
ATOM 822 C C . GLY A 1 99 ? -33.622 0.202 21.870 1.00 54.06 99 GLY A C 1
ATOM 823 O O . GLY A 1 99 ? -34.403 0.359 20.942 1.00 54.06 99 GLY A O 1
ATOM 824 N N . SER A 1 100 ? -33.771 -0.698 22.844 1.00 51.53 100 SER A N 1
ATOM 825 C CA . SER A 1 100 ? -35.011 -1.120 23.516 1.00 51.53 100 SER A CA 1
ATOM 826 C C . SER A 1 100 ? -36.330 -1.120 22.722 1.00 51.53 100 SER A C 1
ATOM 828 O O . SER A 1 100 ? -36.931 -0.066 22.515 1.00 51.53 100 SER A O 1
ATOM 830 N N . GLN A 1 101 ? -36.905 -2.312 22.530 1.00 47.69 101 GLN A N 1
ATOM 831 C CA . GLN A 1 101 ? -38.322 -2.504 22.842 1.00 47.69 101 GLN A CA 1
ATOM 832 C C . GLN A 1 101 ? -38.493 -3.601 23.896 1.00 47.69 101 GLN A C 1
ATOM 834 O O . GLN A 1 101 ? -38.000 -4.717 23.761 1.00 47.69 101 GLN A O 1
ATOM 839 N N . SER A 1 102 ? -39.176 -3.199 24.964 1.00 47.88 102 SER A N 1
ATOM 840 C CA . SER A 1 102 ? -39.864 -4.034 25.937 1.00 47.88 102 SER A CA 1
ATOM 841 C C . SER A 1 102 ? -40.892 -4.916 25.227 1.00 47.88 102 SER A C 1
ATOM 843 O O . SER A 1 102 ? -41.775 -4.394 24.550 1.00 47.88 102 SER A O 1
ATOM 845 N N . VAL A 1 103 ? -40.814 -6.228 25.440 1.00 47.47 103 VAL A N 1
ATOM 846 C CA . VAL A 1 103 ? -42.006 -7.074 25.517 1.00 47.47 103 VAL A CA 1
ATOM 847 C C . VAL A 1 103 ? -41.897 -7.799 26.851 1.00 47.47 103 VAL A C 1
ATOM 849 O O . VAL A 1 103 ? -40.998 -8.612 27.063 1.00 47.47 103 VAL A O 1
ATOM 852 N N . ALA A 1 104 ? -42.752 -7.387 27.781 1.00 47.31 104 ALA A N 1
ATOM 853 C CA . ALA A 1 104 ? -42.970 -8.047 29.052 1.00 47.31 104 ALA A CA 1
ATOM 854 C C . ALA A 1 104 ? -43.493 -9.482 28.848 1.00 47.31 104 ALA A C 1
ATOM 856 O O . ALA A 1 104 ? -44.137 -9.779 27.845 1.00 47.31 104 ALA A O 1
ATOM 857 N N . ASP A 1 105 ? -43.239 -10.311 29.860 1.00 45.31 105 ASP A N 1
ATOM 858 C CA . ASP A 1 105 ? -43.936 -11.557 30.190 1.00 45.31 105 ASP A CA 1
ATOM 859 C C . ASP A 1 105 ? -43.794 -12.764 29.250 1.00 45.31 105 ASP A C 1
ATOM 861 O O . ASP A 1 105 ? -44.614 -13.004 28.371 1.00 45.31 105 ASP A O 1
ATOM 865 N N . ALA A 1 106 ? -42.835 -13.639 29.581 1.00 42.22 106 ALA A N 1
ATOM 866 C CA . ALA A 1 106 ? -43.111 -15.075 29.702 1.00 42.22 106 ALA A CA 1
ATOM 867 C C . ALA A 1 106 ? -42.015 -15.808 30.508 1.00 42.22 106 ALA A C 1
ATOM 869 O O . ALA A 1 106 ? -40.882 -15.957 30.060 1.00 42.22 106 ALA A O 1
ATOM 870 N N . ALA A 1 107 ? -42.426 -16.337 31.665 1.00 40.41 107 ALA A N 1
ATOM 871 C CA . ALA A 1 107 ? -41.883 -17.517 32.349 1.00 40.41 107 ALA A CA 1
ATOM 872 C C . ALA A 1 107 ? -40.557 -17.407 33.145 1.00 40.41 107 ALA A C 1
ATOM 874 O O . ALA A 1 107 ? -39.495 -17.879 32.749 1.00 40.41 107 ALA A O 1
ATOM 875 N N . ARG A 1 108 ? -40.678 -16.972 34.404 1.00 43.06 108 ARG A N 1
ATOM 876 C CA . ARG A 1 108 ? -40.465 -17.896 35.544 1.00 43.06 108 ARG A CA 1
ATOM 877 C C . ARG A 1 108 ? -41.845 -18.131 36.189 1.00 43.06 108 ARG A C 1
ATOM 879 O O . ARG A 1 108 ? -42.655 -17.214 36.058 1.00 43.06 108 ARG A O 1
ATOM 886 N N . PRO A 1 109 ? -42.144 -19.243 36.892 1.00 44.53 109 PRO A N 1
ATOM 887 C CA . PRO A 1 109 ? -41.214 -20.201 37.505 1.00 44.53 109 PRO A CA 1
ATOM 888 C C . PRO A 1 109 ? -41.587 -21.699 37.354 1.00 44.53 109 PRO A C 1
ATOM 890 O O . PRO A 1 109 ? -42.736 -22.050 37.100 1.00 44.53 109 PRO A O 1
ATOM 893 N N . ALA A 1 110 ? -40.609 -22.568 37.619 1.00 41.53 110 ALA A N 1
ATOM 894 C CA . ALA A 1 110 ? -40.690 -23.655 38.603 1.00 41.53 110 ALA A CA 1
ATOM 895 C C . ALA A 1 110 ? -39.263 -23.966 39.077 1.00 41.53 110 ALA A C 1
ATOM 897 O O . ALA A 1 110 ? -38.369 -24.019 38.200 1.00 41.53 110 ALA A O 1
#

pLDDT: mean 70.29, std 13.07, range [40.41, 90.0]